Protein AF-A0A950QNZ4-F1 (afdb_monomer_lite)

Secondary structure (DSSP, 8-state):
-HHHHHHHHHHHTHHHHHHHHHHHHHHHHHHHHHHHHHHHHHHHHHHHHHHT--------GGG---EEETTEEE----TT----GGGGGGGGGSTTGGG------EEEEEEEETTEEEEEEEE-BSEEEEETTEEEEESB--

Radius of gyration: 31.46 Å; chains: 1; bounding box: 68×44×85 Å

Sequence (142 aa):
MFLRLLYQSFHRQQRRKLLAALAVTIGVAVATAMIAIAVDVGDKINRELRSYGANIVVYPEDAALDVRIDDQEIKPAAVGSYLKESDLPNIKGVFWGHNILTFAPFLETTALVDGRQVRVIGTYFDKRIRFGTEDFNTGVRR

pLDDT: mean 85.79, std 12.33, range [49.94, 98.44]

Foldseek 3Di:
DVVVVVVVVCVPPVVVVVVVVVVVVVVVVVVVVVVVVVVVVVVVVVVVVPVVPDDDDDFPPVQPDQDDDPNDRPSPPPVPGGDDPVCVLCCLVDPCNVVDQAEKDWDWDWDQDPNDTDIDIDIDEQDWDDDDPDIDTYIDYD

Structure (mmCIF, N/CA/C/O backbone):
data_AF-A0A950QNZ4-F1
#
_entry.id   AF-A0A950QNZ4-F1
#
loop_
_atom_site.group_PDB
_atom_site.id
_atom_site.type_symbol
_atom_site.label_atom_id
_atom_site.label_alt_id
_atom_site.label_comp_id
_atom_site.label_asym_id
_atom_site.label_entity_id
_atom_site.label_seq_id
_atom_site.pdbx_PDB_ins_code
_atom_site.Cartn_x
_atom_site.Cartn_y
_atom_site.Cartn_z
_atom_site.occupancy
_atom_site.B_iso_or_equiv
_atom_site.auth_seq_id
_atom_site.auth_comp_id
_atom_site.auth_asym_id
_atom_site.auth_atom_id
_atom_site.pdbx_PDB_model_num
ATOM 1 N N . MET A 1 1 ? -37.524 25.747 44.141 1.00 79.06 1 MET A N 1
ATOM 2 C CA . MET A 1 1 ? -38.352 24.644 44.697 1.00 79.06 1 MET A CA 1
ATOM 3 C C . MET A 1 1 ? -38.152 23.312 43.966 1.00 79.06 1 MET A C 1
ATOM 5 O O . MET A 1 1 ? -37.960 22.306 44.636 1.00 79.06 1 MET A O 1
ATOM 9 N N . PHE A 1 2 ? -38.105 23.294 42.629 1.00 87.81 2 PHE A N 1
ATOM 10 C CA . PHE A 1 2 ? -37.955 22.081 41.805 1.00 87.81 2 PHE A CA 1
ATOM 11 C C . PHE A 1 2 ? -36.750 21.177 42.155 1.00 87.81 2 PHE A C 1
ATOM 13 O O . PHE A 1 2 ? -36.927 19.982 42.359 1.00 87.81 2 PHE A O 1
ATOM 20 N N . LEU A 1 3 ? -35.544 21.736 42.330 1.00 85.06 3 LEU A N 1
ATOM 21 C CA . LEU A 1 3 ? -34.339 20.954 42.667 1.00 85.06 3 LEU A CA 1
ATOM 22 C C . LEU A 1 3 ? -34.443 20.205 44.009 1.00 85.06 3 LEU A C 1
ATOM 24 O O . LEU A 1 3 ? -33.942 19.090 44.127 1.00 85.06 3 LEU A O 1
ATOM 28 N N . ARG A 1 4 ? -35.142 20.771 45.009 1.00 83.50 4 ARG A N 1
ATOM 29 C CA . ARG A 1 4 ? -35.385 20.094 46.298 1.00 83.50 4 ARG A CA 1
ATOM 30 C C . ARG A 1 4 ? -36.326 18.899 46.138 1.00 83.50 4 ARG A C 1
ATOM 32 O O . ARG A 1 4 ? -36.063 17.846 46.710 1.00 83.50 4 ARG A O 1
ATOM 39 N N . LEU A 1 5 ? -37.376 19.049 45.327 1.00 86.50 5 LEU A N 1
ATOM 40 C CA . LEU A 1 5 ? -38.309 17.962 45.006 1.00 86.50 5 LEU A CA 1
ATOM 41 C C . LEU A 1 5 ? -37.613 16.845 44.213 1.00 86.50 5 LEU A C 1
ATOM 43 O O . LEU A 1 5 ? -37.824 15.663 44.489 1.00 86.50 5 LEU A O 1
ATOM 47 N N . LEU A 1 6 ? -36.728 17.211 43.281 1.00 82.19 6 LEU A N 1
ATOM 48 C CA . LEU A 1 6 ? -35.929 16.258 42.511 1.00 82.19 6 LEU A CA 1
ATOM 49 C C . LEU A 1 6 ? -34.989 15.453 43.424 1.00 82.19 6 LEU A C 1
ATOM 51 O O . LEU A 1 6 ? -34.977 14.223 43.375 1.00 82.19 6 LEU A O 1
ATOM 55 N N . TYR A 1 7 ? -34.258 16.136 44.310 1.00 82.88 7 TYR A N 1
ATOM 56 C CA . TYR A 1 7 ? -33.312 15.511 45.237 1.00 82.88 7 TYR A CA 1
ATOM 57 C C . TYR A 1 7 ? -34.001 14.550 46.222 1.00 82.88 7 TYR A C 1
ATOM 59 O O . TYR A 1 7 ? -33.572 13.406 46.389 1.00 82.88 7 TYR A O 1
ATOM 67 N N . GLN A 1 8 ? -35.129 14.960 46.813 1.00 80.88 8 GLN A N 1
ATOM 68 C CA . GLN A 1 8 ? -35.920 14.096 47.699 1.00 80.88 8 GLN A CA 1
ATOM 69 C C . GLN A 1 8 ? -36.511 12.887 46.960 1.00 80.88 8 GLN A C 1
ATOM 71 O O . GLN A 1 8 ? -36.549 11.782 47.507 1.00 80.88 8 GLN A O 1
ATOM 76 N N . SER A 1 9 ? -36.911 13.056 45.695 1.00 79.19 9 SER A N 1
ATOM 77 C CA . SER A 1 9 ? -37.350 11.939 44.855 1.00 79.19 9 SER A CA 1
ATOM 78 C C . SER A 1 9 ? -36.221 10.931 44.636 1.00 79.19 9 SER A C 1
ATOM 80 O O . SER A 1 9 ? -36.444 9.721 44.748 1.00 79.19 9 SER A O 1
ATOM 82 N N . PHE A 1 10 ? -34.992 11.381 44.354 1.00 77.38 10 PHE A N 1
ATOM 83 C CA . PHE A 1 10 ? -33.820 10.504 44.212 1.00 77.38 10 PHE A CA 1
ATOM 84 C C . PHE A 1 10 ? -33.537 9.675 45.471 1.00 77.38 10 PHE A C 1
ATOM 86 O O . PHE A 1 10 ? -33.249 8.483 45.353 1.00 77.38 10 PHE A O 1
ATOM 93 N N . HIS A 1 11 ? -33.715 10.253 46.657 1.00 79.38 11 HIS A N 1
ATOM 94 C CA . HIS A 1 11 ? -33.431 9.583 47.928 1.00 79.38 11 HIS A CA 1
ATOM 95 C C . HIS A 1 11 ? -34.471 8.519 48.339 1.00 79.38 11 HIS A C 1
ATOM 97 O O . HIS A 1 11 ? -34.169 7.618 49.112 1.00 79.38 11 HIS A O 1
ATOM 103 N N . ARG A 1 12 ? -35.698 8.565 47.808 1.00 79.06 12 ARG A N 1
ATOM 104 C CA . ARG A 1 12 ? -36.798 7.689 48.261 1.00 79.06 12 ARG A CA 1
ATOM 105 C C . ARG A 1 12 ? -36.839 6.297 47.598 1.00 79.06 12 ARG A C 1
ATOM 107 O O . ARG A 1 12 ? -37.471 5.391 48.127 1.00 79.06 12 ARG A O 1
ATOM 114 N N . GLN A 1 13 ? -36.172 6.098 46.455 1.00 79.12 13 GLN A N 1
ATOM 115 C CA . GLN A 1 13 ? -36.104 4.811 45.725 1.00 79.12 13 GLN A CA 1
ATOM 116 C C . GLN A 1 13 ? -34.668 4.472 45.280 1.00 79.12 13 GLN A C 1
ATOM 118 O O . GLN A 1 13 ? -34.431 4.058 44.142 1.00 79.12 13 GLN A O 1
ATOM 123 N N . GLN A 1 14 ? -33.690 4.660 46.170 1.00 79.31 14 GLN A N 1
ATOM 124 C CA . GLN A 1 14 ? -32.268 4.571 45.814 1.00 79.31 14 GLN A CA 1
ATOM 125 C C . GLN A 1 14 ? -31.866 3.237 45.181 1.00 79.31 14 GLN A C 1
ATOM 127 O O . GLN A 1 14 ? -31.130 3.257 44.207 1.00 79.31 14 GLN A O 1
ATOM 132 N N . ARG A 1 15 ? -32.389 2.092 45.647 1.00 85.06 15 ARG A N 1
ATOM 133 C CA . ARG A 1 15 ? -32.031 0.769 45.091 1.00 85.06 15 ARG A CA 1
ATOM 134 C C . ARG A 1 15 ? -32.390 0.621 43.610 1.00 85.06 15 ARG A C 1
ATOM 136 O O . ARG A 1 15 ? -31.553 0.224 42.809 1.00 85.06 15 ARG A O 1
ATOM 143 N N . ARG A 1 16 ? -33.622 0.975 43.230 1.00 86.50 16 ARG A N 1
ATOM 144 C CA . ARG A 1 16 ? -34.088 0.874 41.835 1.00 86.50 16 ARG A CA 1
ATOM 145 C C . ARG A 1 16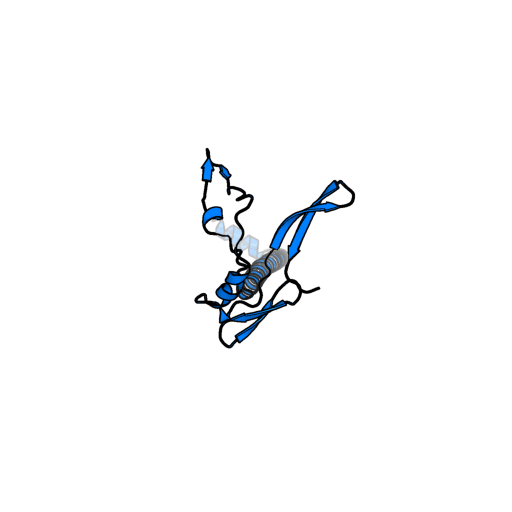 ? -33.350 1.861 40.928 1.00 86.50 16 ARG A C 1
ATOM 147 O O . ARG A 1 16 ? -33.010 1.519 39.801 1.00 86.50 16 ARG A O 1
ATOM 154 N N . LYS A 1 17 ? -33.072 3.066 41.435 1.00 88.94 17 LYS A N 1
ATOM 155 C CA . LYS A 1 17 ? -32.322 4.099 40.707 1.00 88.94 17 LYS A CA 1
ATOM 156 C C . LYS A 1 17 ? -30.840 3.741 40.560 1.00 88.94 17 LYS A C 1
ATOM 158 O O . LYS A 1 17 ? -30.284 3.981 39.498 1.00 88.94 17 LYS A O 1
ATOM 163 N N . LEU A 1 18 ? -30.236 3.107 41.569 1.00 90.31 18 LEU A N 1
ATOM 164 C CA . LEU A 1 18 ? -28.875 2.564 41.512 1.00 90.31 18 LEU A CA 1
ATOM 165 C C . LEU A 1 18 ? -28.749 1.461 40.465 1.00 90.31 18 LEU A C 1
ATOM 167 O O . LEU A 1 18 ? -27.818 1.502 39.674 1.00 90.31 18 LEU A O 1
ATOM 171 N N . LEU A 1 19 ? -29.691 0.514 40.419 1.00 92.44 19 LEU A N 1
ATOM 172 C CA . LEU A 1 19 ? -29.684 -0.542 39.400 1.00 92.44 19 LEU A CA 1
ATOM 173 C C . LEU A 1 19 ? -29.806 0.032 37.983 1.00 92.44 19 LEU A C 1
ATOM 175 O O . LEU A 1 19 ? -29.076 -0.386 37.089 1.00 92.44 19 LEU A O 1
ATOM 179 N N . ALA A 1 20 ? -30.685 1.019 37.785 1.00 92.88 20 ALA A N 1
ATOM 180 C CA . ALA A 1 20 ? -30.813 1.706 36.502 1.00 92.88 20 ALA A CA 1
ATOM 181 C C . ALA A 1 20 ? -29.532 2.470 36.130 1.00 92.88 20 ALA A C 1
ATOM 183 O O . ALA A 1 20 ? -29.068 2.368 34.998 1.00 92.88 20 ALA A O 1
ATOM 184 N N . ALA A 1 21 ? -28.935 3.189 37.085 1.00 93.88 21 ALA A N 1
ATOM 185 C CA . ALA A 1 21 ? -27.669 3.882 36.877 1.00 93.88 21 ALA A CA 1
ATOM 186 C C . ALA A 1 21 ? -26.554 2.897 36.510 1.00 93.88 21 ALA A C 1
ATOM 188 O O . ALA A 1 21 ? -25.863 3.123 35.528 1.00 93.88 21 ALA A O 1
ATOM 189 N N . LEU A 1 22 ? -26.441 1.773 37.223 1.00 96.25 22 LEU A N 1
ATOM 190 C CA . LEU A 1 22 ? -25.450 0.736 36.950 1.00 96.25 22 LEU A CA 1
ATOM 191 C C . LEU A 1 22 ? -25.606 0.163 35.537 1.00 96.25 22 LEU A C 1
ATOM 193 O O . LEU A 1 22 ? -24.622 0.056 34.812 1.00 96.25 22 LEU A O 1
ATOM 197 N N . ALA A 1 23 ? -26.833 -0.162 35.124 1.00 96.62 23 ALA A N 1
ATOM 198 C CA . ALA A 1 23 ? -27.101 -0.672 33.782 1.00 96.62 23 ALA A CA 1
ATOM 199 C C . ALA A 1 23 ? -26.694 0.336 32.694 1.00 96.62 23 ALA A C 1
ATOM 201 O O . ALA A 1 23 ? -26.033 -0.033 31.724 1.00 96.62 23 ALA A O 1
ATOM 202 N N . VAL A 1 24 ? -27.030 1.618 32.884 1.00 97.50 24 VAL A N 1
ATOM 203 C CA . VAL A 1 24 ? -26.623 2.694 31.969 1.00 97.50 24 VAL A CA 1
ATOM 204 C C . VAL A 1 24 ? -25.104 2.850 31.957 1.00 97.50 24 VAL A C 1
ATOM 206 O O . VAL A 1 24 ? -24.517 2.931 30.883 1.00 97.50 24 VAL A O 1
ATOM 209 N N . THR A 1 25 ? -24.451 2.836 33.119 1.00 97.62 25 THR A N 1
ATOM 210 C CA . THR A 1 25 ? -22.990 2.930 33.220 1.00 97.62 25 THR A CA 1
ATOM 211 C C . THR A 1 25 ? -22.306 1.783 32.488 1.00 97.62 25 THR A C 1
ATOM 213 O O . THR A 1 25 ? -21.358 2.033 31.751 1.00 97.62 25 THR A O 1
ATOM 216 N N . ILE A 1 26 ? -22.798 0.549 32.626 1.00 98.12 26 ILE A N 1
ATOM 217 C CA . ILE A 1 26 ? -22.254 -0.607 31.902 1.00 98.12 26 ILE A CA 1
ATOM 218 C C . ILE A 1 26 ? -22.431 -0.418 30.391 1.00 98.12 26 ILE A C 1
ATOM 220 O O . ILE A 1 26 ? -21.471 -0.589 29.645 1.00 98.12 26 ILE A O 1
ATOM 224 N N . GLY A 1 27 ? -23.620 -0.009 29.936 1.00 98.12 27 GLY A N 1
ATOM 225 C CA . GLY A 1 27 ? -23.874 0.239 28.514 1.00 98.12 27 GLY A CA 1
ATOM 226 C C . GLY A 1 27 ? -22.962 1.322 27.930 1.00 98.12 27 GLY A C 1
ATOM 227 O O . GLY A 1 27 ? -22.344 1.117 26.886 1.00 98.12 27 GLY A O 1
ATOM 228 N N . VAL A 1 28 ? -22.818 2.446 28.636 1.00 98.25 28 VAL A N 1
ATOM 229 C CA . VAL A 1 28 ? -21.925 3.545 28.239 1.00 98.25 28 VAL A CA 1
ATOM 230 C C . VAL A 1 28 ? -20.463 3.098 28.247 1.00 98.25 28 VAL A C 1
ATOM 232 O O . VAL A 1 28 ? -19.730 3.423 27.315 1.00 98.25 28 VAL A O 1
ATOM 235 N N . ALA A 1 29 ? -20.033 2.330 29.251 1.00 98.19 29 ALA A N 1
ATOM 236 C CA . ALA A 1 29 ? -18.664 1.829 29.341 1.00 98.19 29 ALA A CA 1
ATOM 237 C C . ALA A 1 29 ? -18.331 0.888 28.177 1.00 98.19 29 ALA A C 1
ATOM 239 O O . ALA A 1 29 ? -17.287 1.046 27.547 1.00 98.19 29 ALA A O 1
ATOM 240 N N . VAL A 1 30 ? -19.236 -0.037 27.844 1.00 98.44 30 VAL A N 1
ATOM 241 C CA . VAL A 1 30 ? -19.068 -0.951 26.706 1.00 98.44 30 VAL A CA 1
ATOM 242 C C . VAL A 1 30 ? -19.032 -0.177 25.389 1.00 98.44 30 VAL A C 1
ATOM 244 O O . VAL A 1 30 ? -18.117 -0.382 24.595 1.00 98.44 30 VAL A O 1
ATOM 247 N N . ALA A 1 31 ? -19.969 0.750 25.165 1.00 98.31 31 ALA A N 1
ATOM 248 C CA . ALA A 1 31 ? -19.987 1.565 23.949 1.00 98.31 31 ALA A CA 1
ATOM 249 C C . ALA A 1 31 ? -18.698 2.393 23.796 1.00 98.31 31 ALA A C 1
ATOM 251 O O . ALA A 1 31 ? -18.092 2.408 22.726 1.00 98.31 31 ALA A O 1
ATOM 252 N N . THR A 1 32 ? -18.237 3.018 24.882 1.00 98.25 32 THR A N 1
ATOM 253 C CA . THR A 1 32 ? -16.989 3.798 24.896 1.00 98.25 32 THR A CA 1
ATOM 254 C C . THR A 1 32 ? -15.775 2.912 24.616 1.00 98.25 32 THR A C 1
ATOM 256 O O . THR A 1 32 ? -14.923 3.285 23.811 1.00 98.25 32 THR A O 1
ATOM 259 N N . ALA A 1 33 ? -15.705 1.722 25.221 1.00 98.25 33 ALA A N 1
ATOM 260 C CA . ALA A 1 33 ? -14.618 0.775 24.982 1.00 98.25 33 ALA A CA 1
ATOM 261 C C . ALA A 1 33 ? -14.573 0.313 23.518 1.00 98.25 33 ALA A C 1
ATOM 263 O O . ALA A 1 33 ? -13.495 0.240 22.932 1.00 98.25 33 ALA A O 1
ATOM 264 N N . MET A 1 34 ? -15.732 0.052 22.905 1.00 98.44 34 MET A N 1
ATOM 265 C CA . MET A 1 34 ? -15.806 -0.333 21.491 1.00 98.44 34 MET A CA 1
ATOM 266 C C . MET A 1 34 ? -15.313 0.778 20.562 1.00 98.44 34 MET A C 1
ATOM 268 O O . MET A 1 34 ? -14.554 0.495 19.637 1.00 98.44 34 MET A O 1
ATOM 272 N N . ILE A 1 35 ? -15.682 2.035 20.826 1.00 98.25 35 ILE A N 1
ATOM 273 C CA . ILE A 1 35 ? -15.186 3.184 20.053 1.00 98.25 35 ILE A CA 1
ATOM 274 C C . ILE A 1 35 ? -13.664 3.307 20.194 1.00 98.25 35 ILE A C 1
ATOM 276 O O . ILE A 1 35 ? -12.970 3.456 19.190 1.00 98.25 35 ILE A O 1
ATOM 280 N N . ALA A 1 36 ? -13.139 3.202 21.418 1.00 97.81 36 ALA A N 1
ATOM 281 C CA . ALA A 1 36 ? -11.703 3.304 21.669 1.00 97.81 36 ALA A CA 1
ATOM 282 C C . ALA A 1 36 ? -10.911 2.217 20.925 1.00 97.81 36 ALA A C 1
ATOM 284 O O . ALA A 1 36 ? -9.916 2.525 20.273 1.00 97.81 36 ALA A O 1
ATOM 285 N N . ILE A 1 37 ? -11.381 0.966 20.967 1.00 98.00 37 ILE A N 1
ATOM 286 C CA . ILE A 1 37 ? -10.739 -0.150 20.259 1.00 98.00 37 ILE A CA 1
ATOM 287 C C . ILE A 1 37 ? -10.798 0.058 18.744 1.00 98.00 37 ILE A C 1
ATOM 289 O O . ILE A 1 37 ? -9.797 -0.156 18.066 1.00 98.00 37 ILE A O 1
ATOM 293 N N . ALA A 1 38 ? -11.942 0.484 18.204 1.00 96.94 38 ALA A N 1
ATOM 294 C CA . ALA A 1 38 ? -12.082 0.710 16.767 1.00 96.94 38 ALA A CA 1
ATOM 295 C C . ALA A 1 38 ? -11.092 1.770 16.252 1.00 96.94 38 ALA A C 1
ATOM 297 O O . ALA A 1 38 ? -10.487 1.579 15.196 1.00 96.94 38 ALA A O 1
ATOM 298 N N . VAL A 1 39 ? -10.894 2.851 17.015 1.00 97.69 39 VAL A N 1
ATOM 299 C CA . 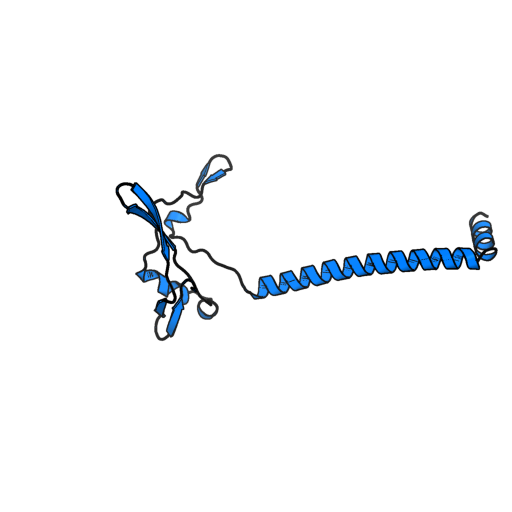VAL A 1 39 ? -9.925 3.906 16.682 1.00 97.69 39 VAL A CA 1
ATOM 300 C C . VAL A 1 39 ? -8.488 3.399 16.815 1.00 97.69 39 VAL A C 1
ATOM 302 O O . VAL A 1 39 ? -7.724 3.513 15.860 1.00 97.69 39 VAL A O 1
ATOM 305 N N . ASP A 1 40 ? -8.129 2.774 17.941 1.00 97.81 40 ASP A N 1
ATOM 306 C CA . ASP A 1 40 ? -6.757 2.296 18.186 1.00 97.81 40 ASP A CA 1
ATOM 307 C C . ASP A 1 40 ? -6.310 1.248 17.154 1.00 97.81 40 ASP A C 1
ATOM 309 O O . ASP A 1 40 ? -5.202 1.308 16.615 1.00 97.81 40 ASP A O 1
ATOM 313 N N . VAL A 1 41 ? -7.198 0.312 16.804 1.00 97.38 41 VAL A N 1
ATOM 314 C CA . VAL A 1 41 ? -6.926 -0.686 15.762 1.00 97.38 41 VAL A CA 1
ATOM 315 C C . VAL A 1 41 ? -6.759 -0.018 14.399 1.00 97.38 41 VAL A C 1
ATOM 317 O O . VAL A 1 41 ? -5.822 -0.361 13.674 1.00 97.38 41 VAL A O 1
ATOM 320 N N . GLY A 1 42 ? -7.620 0.943 14.054 1.00 94.94 42 GLY A N 1
ATOM 321 C CA . GLY A 1 42 ? -7.502 1.707 12.810 1.00 94.94 42 GLY A CA 1
ATOM 322 C C . GLY A 1 42 ? -6.161 2.435 12.705 1.00 94.94 42 GLY A C 1
ATOM 323 O O . GLY A 1 42 ? -5.466 2.319 11.692 1.00 94.94 42 GLY A O 1
ATOM 324 N N . ASP A 1 43 ? -5.753 3.109 13.779 1.00 96.56 43 ASP A N 1
ATOM 325 C CA . ASP A 1 43 ? -4.485 3.836 13.850 1.00 96.56 43 ASP A CA 1
ATOM 326 C C . ASP A 1 43 ? -3.280 2.900 13.761 1.00 96.56 43 ASP A C 1
ATOM 328 O O . ASP A 1 43 ? -2.315 3.182 13.039 1.00 96.56 43 ASP A O 1
ATOM 332 N N . LYS A 1 44 ? -3.335 1.758 14.452 1.00 96.44 44 LYS A N 1
ATOM 333 C CA . LYS A 1 44 ? -2.273 0.752 14.406 1.00 96.44 44 LYS A CA 1
ATOM 334 C C . LYS A 1 44 ? -2.131 0.157 13.010 1.00 96.44 44 LYS A C 1
ATOM 336 O O . LYS A 1 44 ? -1.016 0.122 12.498 1.00 96.44 44 LYS A O 1
ATOM 341 N N . ILE A 1 45 ? -3.232 -0.246 12.376 1.00 94.88 45 ILE A N 1
ATOM 342 C CA . ILE A 1 45 ? -3.213 -0.763 11.000 1.00 94.88 45 ILE A CA 1
ATOM 343 C C . ILE A 1 45 ? -2.641 0.290 10.054 1.00 94.88 45 ILE A C 1
ATOM 345 O O . ILE A 1 45 ? -1.761 -0.020 9.260 1.00 94.88 45 ILE A O 1
ATOM 349 N N . ASN A 1 46 ? -3.077 1.545 10.158 1.00 91.44 46 ASN A N 1
ATOM 350 C CA . ASN A 1 46 ? -2.575 2.617 9.302 1.00 91.44 46 ASN A CA 1
ATOM 351 C C . ASN A 1 46 ? -1.066 2.853 9.502 1.00 91.44 46 ASN A C 1
ATOM 353 O O . ASN A 1 46 ? -0.323 3.058 8.540 1.00 91.44 46 ASN A O 1
ATOM 357 N N . ARG A 1 47 ? -0.581 2.792 10.746 1.00 93.31 47 ARG A N 1
ATOM 358 C CA . ARG A 1 47 ? 0.852 2.902 11.037 1.00 93.31 47 ARG A CA 1
ATOM 359 C C . ARG A 1 47 ? 1.653 1.757 10.417 1.00 93.31 47 ARG A C 1
ATOM 361 O O . ARG A 1 47 ? 2.686 2.037 9.819 1.00 93.31 47 ARG A O 1
ATOM 368 N N . GLU A 1 48 ? 1.171 0.519 10.511 1.00 91.94 48 GLU A N 1
ATOM 369 C CA . GLU A 1 48 ? 1.833 -0.627 9.870 1.00 91.94 48 GLU A CA 1
ATOM 370 C C . GLU A 1 48 ? 1.756 -0.553 8.337 1.00 91.94 48 GLU A C 1
ATOM 372 O O . GLU A 1 48 ? 2.734 -0.805 7.646 1.00 91.94 48 GLU A O 1
ATOM 377 N N . LEU A 1 49 ? 0.631 -0.110 7.771 1.00 88.00 49 LEU A N 1
ATOM 378 C CA . LEU A 1 49 ? 0.515 0.091 6.324 1.00 88.00 49 LEU A CA 1
ATOM 379 C C . LEU A 1 49 ? 1.496 1.145 5.804 1.00 88.00 49 LEU A C 1
ATOM 381 O O . LEU A 1 49 ? 2.102 0.957 4.753 1.00 88.00 49 LEU A O 1
ATOM 385 N N . ARG A 1 50 ? 1.691 2.235 6.552 1.00 85.31 50 ARG A N 1
ATOM 386 C CA . ARG A 1 50 ? 2.685 3.261 6.214 1.00 85.31 50 ARG A CA 1
ATOM 387 C C . ARG A 1 50 ? 4.121 2.794 6.439 1.00 85.31 50 ARG A C 1
ATOM 389 O O . ARG A 1 50 ? 5.003 3.258 5.720 1.00 85.31 50 ARG A O 1
ATOM 396 N N . SER A 1 51 ? 4.366 1.896 7.397 1.00 83.12 51 SER A N 1
ATOM 397 C CA . SER A 1 51 ? 5.705 1.352 7.654 1.00 83.12 51 SER A CA 1
ATOM 398 C C . SER A 1 51 ? 6.183 0.418 6.536 1.00 83.12 51 SER A C 1
ATOM 400 O O . SER A 1 51 ? 7.384 0.376 6.276 1.00 83.12 51 SER A O 1
ATOM 402 N N . TYR A 1 52 ? 5.271 -0.238 5.804 1.00 81.31 52 TYR A N 1
ATOM 403 C CA . TYR A 1 52 ? 5.615 -0.993 4.589 1.00 81.31 52 TYR A CA 1
ATOM 404 C C . TYR A 1 52 ? 6.169 -0.117 3.449 1.00 81.31 52 TYR A C 1
ATOM 406 O O . TYR A 1 52 ? 6.811 -0.643 2.541 1.00 81.31 52 TYR A O 1
ATOM 414 N N . GLY A 1 53 ? 5.981 1.205 3.509 1.00 81.38 53 GLY A N 1
ATOM 415 C CA . GLY A 1 53 ? 6.452 2.144 2.494 1.00 81.38 53 GLY A CA 1
ATOM 416 C C . GLY A 1 53 ? 5.492 2.302 1.311 1.00 81.38 53 GLY A C 1
ATOM 417 O O . GLY A 1 53 ? 4.496 1.593 1.173 1.00 81.38 53 GLY A O 1
ATOM 418 N N . ALA A 1 54 ? 5.766 3.292 0.461 1.00 81.81 54 ALA A N 1
ATOM 419 C CA . ALA A 1 54 ? 4.944 3.581 -0.710 1.00 81.81 54 ALA A CA 1
ATOM 420 C C . ALA A 1 54 ? 5.372 2.730 -1.914 1.00 81.81 54 ALA A C 1
ATOM 422 O O . ALA A 1 54 ? 6.558 2.643 -2.230 1.00 81.81 54 ALA A O 1
ATOM 423 N N . ASN A 1 55 ? 4.398 2.175 -2.635 1.00 85.88 55 ASN A N 1
ATOM 424 C CA . ASN A 1 55 ? 4.635 1.607 -3.958 1.00 85.88 55 ASN A CA 1
ATOM 425 C C . ASN A 1 55 ? 4.731 2.741 -4.984 1.00 85.88 55 ASN A C 1
ATOM 427 O O . ASN A 1 55 ? 3.906 3.655 -4.980 1.00 85.88 55 ASN A O 1
ATOM 431 N N . ILE A 1 56 ? 5.723 2.674 -5.870 1.00 85.94 56 ILE A N 1
ATOM 432 C CA . ILE A 1 56 ? 5.977 3.696 -6.889 1.00 85.94 56 ILE A CA 1
ATOM 433 C C . ILE A 1 56 ? 5.789 3.061 -8.262 1.00 85.94 56 ILE A C 1
ATOM 435 O O . ILE A 1 56 ? 6.311 1.978 -8.526 1.00 85.94 56 ILE A O 1
ATOM 439 N N . VAL A 1 57 ? 5.068 3.752 -9.142 1.00 87.88 57 VAL A N 1
ATOM 440 C CA . VAL A 1 57 ? 4.972 3.389 -10.557 1.00 87.88 57 VAL A CA 1
ATOM 441 C C . VAL A 1 57 ? 5.759 4.412 -11.361 1.00 87.88 57 VAL A C 1
ATOM 443 O O . VAL A 1 57 ? 5.538 5.612 -11.220 1.00 87.88 57 VAL A O 1
ATOM 446 N N . VAL A 1 58 ? 6.697 3.930 -12.173 1.00 86.81 58 VAL A N 1
ATOM 447 C CA . VAL A 1 58 ? 7.584 4.767 -12.984 1.00 86.81 58 VAL A CA 1
ATOM 448 C C . VAL A 1 58 ? 7.122 4.706 -14.433 1.00 86.81 58 VAL A C 1
ATOM 450 O O . VAL A 1 58 ? 6.933 3.619 -14.978 1.00 86.81 58 VAL A O 1
ATOM 453 N N . TYR A 1 59 ? 6.966 5.873 -15.048 1.00 84.00 59 TYR A N 1
ATOM 454 C CA . TYR A 1 59 ? 6.594 6.042 -16.450 1.00 84.00 59 TYR A CA 1
ATOM 455 C C . TYR A 1 59 ? 7.676 6.851 -17.176 1.00 84.00 59 TYR A C 1
ATOM 457 O O . TYR A 1 59 ? 8.401 7.605 -16.520 1.00 84.00 59 TYR A O 1
ATOM 465 N N . PRO A 1 60 ? 7.817 6.704 -18.504 1.00 84.50 60 PRO A N 1
ATOM 466 C CA . PRO A 1 60 ? 8.658 7.606 -19.285 1.00 84.50 60 PRO A CA 1
ATOM 467 C C . PRO A 1 60 ? 8.098 9.034 -19.246 1.00 84.50 60 PRO A C 1
ATOM 469 O O . PRO A 1 60 ? 6.895 9.230 -19.076 1.00 84.50 60 PRO A O 1
ATOM 472 N N . GLU A 1 61 ? 8.970 10.028 -19.421 1.00 78.88 61 GLU A N 1
ATOM 473 C CA . GLU A 1 61 ? 8.621 11.456 -19.343 1.00 78.88 61 GLU A CA 1
ATOM 474 C C . GLU A 1 61 ? 7.485 11.832 -20.310 1.00 78.88 61 GLU A C 1
ATOM 476 O O . GLU A 1 61 ? 6.536 12.508 -19.919 1.00 78.88 61 GLU A O 1
ATOM 481 N N . ASP A 1 62 ? 7.497 11.276 -21.525 1.00 71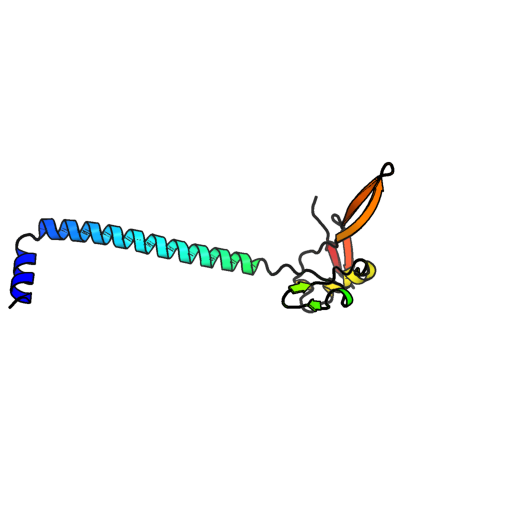.62 62 ASP A N 1
ATOM 482 C CA . ASP A 1 62 ? 6.462 11.510 -22.542 1.00 71.62 62 ASP A CA 1
ATOM 483 C C . ASP A 1 62 ? 5.074 10.980 -22.136 1.00 71.62 62 ASP A C 1
ATOM 485 O O . ASP A 1 62 ? 4.052 11.447 -22.636 1.00 71.62 62 ASP A O 1
ATOM 489 N N . ALA A 1 63 ? 5.023 9.993 -21.234 1.00 67.50 63 ALA A N 1
ATOM 490 C CA . ALA A 1 63 ? 3.781 9.438 -20.697 1.00 67.50 63 ALA A CA 1
ATOM 491 C C . ALA A 1 63 ? 3.288 10.179 -19.442 1.00 67.50 63 ALA A C 1
ATOM 493 O O . ALA A 1 63 ? 2.190 9.899 -18.960 1.00 67.50 63 ALA A O 1
ATOM 494 N N . ALA A 1 64 ? 4.081 11.114 -18.907 1.00 62.09 64 ALA A N 1
ATOM 495 C CA . ALA A 1 64 ? 3.743 11.909 -17.728 1.00 62.09 64 ALA A CA 1
ATOM 496 C C . ALA A 1 64 ? 2.994 13.215 -18.063 1.00 62.09 64 ALA A C 1
ATOM 498 O O . ALA A 1 64 ? 2.709 14.003 -17.161 1.00 62.09 64 ALA A O 1
ATOM 499 N N . LEU A 1 65 ? 2.665 13.456 -19.338 1.00 60.75 65 LEU A N 1
ATOM 500 C CA . LEU A 1 65 ? 1.881 14.616 -19.761 1.00 60.75 65 LEU A CA 1
ATOM 501 C C . LEU A 1 65 ? 0.429 14.490 -19.273 1.00 60.75 65 LEU A C 1
ATOM 503 O O . LEU A 1 65 ? -0.321 13.638 -19.742 1.00 60.75 65 LEU A O 1
ATOM 507 N N . ASP A 1 66 ? 0.033 15.363 -18.347 1.00 57.47 66 ASP A N 1
ATOM 508 C CA . ASP A 1 66 ? -1.357 15.532 -17.914 1.00 57.47 66 ASP A CA 1
ATOM 509 C C . ASP A 1 66 ? -2.134 16.280 -19.008 1.00 57.47 66 ASP A C 1
ATOM 511 O O . ASP A 1 66 ? -2.091 17.510 -19.105 1.00 57.47 66 ASP A O 1
ATOM 515 N N . VAL A 1 67 ? -2.793 15.535 -19.899 1.00 58.22 67 VAL A N 1
ATOM 516 C CA . VAL A 1 67 ? -3.668 16.124 -20.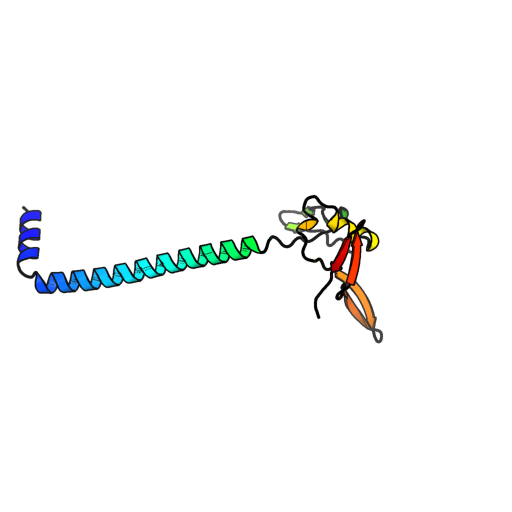915 1.00 58.22 67 VAL A CA 1
ATOM 517 C C . VAL A 1 67 ? -5.068 16.223 -20.320 1.00 58.22 67 VAL A C 1
ATOM 519 O O . VAL A 1 67 ? -5.829 15.259 -20.282 1.00 58.22 67 VAL A O 1
ATOM 522 N N . ARG A 1 68 ? -5.427 17.418 -19.853 1.00 57.41 68 ARG A N 1
ATOM 523 C CA . ARG A 1 68 ? -6.783 17.711 -19.374 1.00 57.41 68 ARG A CA 1
ATOM 524 C C . ARG A 1 68 ? -7.632 18.229 -20.531 1.00 57.41 68 ARG A C 1
ATOM 526 O O . ARG A 1 68 ? -7.326 19.280 -21.090 1.00 57.41 68 ARG A O 1
ATOM 533 N N . ILE A 1 69 ? -8.708 17.519 -20.866 1.00 62.34 69 ILE A N 1
ATOM 534 C CA . ILE A 1 69 ? -9.771 18.018 -21.754 1.00 62.34 69 ILE A CA 1
ATOM 535 C C . ILE A 1 69 ? -11.056 18.084 -20.922 1.00 62.34 69 ILE A C 1
ATOM 537 O O . ILE A 1 69 ? -11.490 17.057 -20.407 1.00 62.34 69 ILE A O 1
ATOM 541 N N . ASP A 1 70 ? -11.619 19.289 -20.766 1.00 66.88 70 ASP A N 1
ATOM 542 C CA . ASP A 1 70 ? -12.924 19.567 -20.127 1.00 66.88 70 ASP A CA 1
ATOM 543 C C . ASP A 1 70 ? -13.203 18.774 -18.828 1.00 66.88 70 ASP A C 1
ATOM 545 O O . ASP A 1 70 ? -14.236 18.130 -18.678 1.00 66.88 70 ASP A O 1
ATOM 549 N N . ASP A 1 71 ? -12.275 18.823 -17.866 1.00 64.75 71 ASP A N 1
ATOM 550 C CA . ASP A 1 71 ? -12.361 18.180 -16.536 1.00 64.75 71 ASP A CA 1
ATOM 551 C C . ASP A 1 71 ? -12.174 16.655 -16.474 1.00 64.75 71 ASP A C 1
ATOM 553 O O . ASP A 1 71 ? -12.280 16.066 -15.394 1.00 64.75 71 ASP A O 1
ATOM 557 N N . GLN A 1 72 ? -11.795 16.007 -17.577 1.00 57.50 72 GLN A N 1
ATOM 558 C CA . GLN A 1 72 ? -11.300 14.630 -17.540 1.00 57.50 72 GLN A CA 1
ATOM 559 C C . GLN A 1 72 ? -9.769 14.605 -17.565 1.00 57.50 72 GLN A C 1
ATOM 561 O O . GLN A 1 72 ? -9.138 15.144 -18.475 1.00 57.50 72 GLN A O 1
ATOM 566 N N . GLU A 1 73 ? -9.172 13.969 -16.551 1.00 54.88 73 GLU A N 1
ATOM 567 C CA . GLU A 1 73 ? -7.759 13.581 -16.571 1.00 54.88 73 GLU A CA 1
ATOM 568 C C . GLU A 1 73 ? -7.606 12.478 -17.622 1.00 54.88 73 GLU A C 1
ATOM 570 O O . GLU A 1 73 ? -7.847 11.295 -17.364 1.00 54.88 73 GLU A O 1
ATOM 575 N N . ILE A 1 74 ? -7.258 12.872 -18.844 1.00 51.88 74 I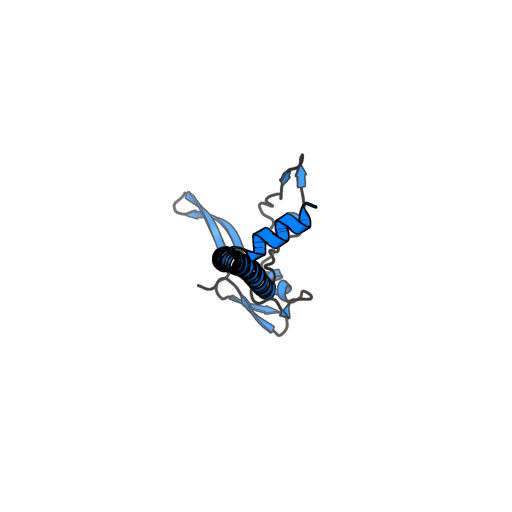LE A N 1
ATOM 576 C CA . ILE A 1 74 ? -6.863 11.930 -19.877 1.00 51.88 74 ILE A CA 1
ATOM 577 C C . ILE A 1 74 ? -5.364 11.776 -19.697 1.00 51.88 74 ILE A C 1
ATOM 579 O O . ILE A 1 74 ? -4.575 12.530 -20.259 1.00 51.88 74 ILE A O 1
ATOM 583 N N . LYS A 1 75 ? -4.949 10.764 -18.929 1.00 53.62 75 LYS A N 1
ATOM 584 C CA . LYS A 1 75 ? -3.606 10.223 -19.139 1.00 53.62 75 LYS A CA 1
ATOM 585 C C . LYS A 1 75 ? -3.589 9.800 -20.598 1.00 53.62 75 LYS A C 1
ATOM 587 O O . LYS A 1 75 ? -4.365 8.894 -20.932 1.00 53.62 75 LYS A O 1
ATOM 592 N N . PRO A 1 76 ? -2.804 10.436 -21.488 1.00 49.94 76 PRO A N 1
ATOM 593 C CA . PRO A 1 76 ? -2.618 9.857 -22.794 1.00 49.94 76 PRO A CA 1
ATOM 594 C C . PRO A 1 76 ? -2.110 8.458 -22.484 1.00 49.94 76 PRO A C 1
ATOM 596 O O . PRO A 1 76 ? -1.082 8.290 -21.826 1.00 49.94 76 PRO A O 1
ATOM 599 N N . ALA A 1 77 ? -2.884 7.438 -22.851 1.00 51.38 77 ALA A N 1
ATOM 600 C CA . ALA A 1 77 ? -2.312 6.126 -23.008 1.00 51.38 77 ALA A CA 1
ATOM 601 C C . ALA A 1 77 ? -1.191 6.383 -24.007 1.00 51.38 77 ALA A C 1
ATOM 603 O O . ALA A 1 77 ? -1.461 6.587 -25.190 1.00 51.38 77 ALA A O 1
ATOM 604 N N . ALA A 1 78 ? 0.037 6.549 -23.520 1.00 52.19 78 ALA A N 1
ATOM 605 C CA . ALA A 1 78 ? 1.199 6.722 -24.355 1.00 52.19 78 ALA A CA 1
ATOM 606 C C . ALA A 1 78 ? 1.419 5.350 -24.980 1.00 52.19 78 ALA A C 1
ATOM 608 O O . ALA A 1 78 ? 2.249 4.561 -24.538 1.00 52.19 78 ALA A O 1
ATOM 609 N N . VAL A 1 79 ? 0.556 5.012 -25.938 1.00 51.50 79 VAL A N 1
ATOM 610 C CA . VAL A 1 79 ? 0.600 3.788 -26.713 1.00 51.50 79 VAL A CA 1
ATOM 611 C C . VAL A 1 79 ? 1.945 3.843 -27.421 1.00 51.50 79 VAL A C 1
ATOM 613 O O . VAL A 1 79 ? 2.116 4.584 -28.383 1.00 51.50 79 VAL A O 1
ATOM 616 N N . GLY A 1 80 ? 2.924 3.120 -26.878 1.00 61.34 80 GLY A N 1
ATOM 617 C CA . GLY A 1 80 ? 4.269 3.032 -27.435 1.00 61.34 80 GLY A CA 1
ATOM 618 C C . GLY A 1 80 ? 5.378 3.794 -26.708 1.00 61.34 80 GLY A C 1
ATOM 619 O O . GLY A 1 80 ? 6.526 3.615 -27.111 1.00 61.34 80 GLY A O 1
ATOM 620 N N . SER A 1 81 ? 5.114 4.582 -25.655 1.00 74.25 81 SER A N 1
ATOM 621 C CA . SER A 1 81 ? 6.216 5.135 -24.846 1.00 74.25 81 SER A CA 1
ATOM 622 C C . SER A 1 81 ? 6.513 4.198 -23.679 1.00 74.25 81 SER A C 1
ATOM 624 O O . SER A 1 81 ? 5.741 4.090 -22.727 1.00 74.25 81 SER A O 1
ATOM 626 N N . TYR A 1 82 ? 7.635 3.488 -23.778 1.00 84.81 82 TYR A N 1
ATOM 627 C CA . TYR A 1 82 ? 8.138 2.581 -22.750 1.00 84.81 82 TYR A CA 1
ATOM 628 C C . TYR A 1 82 ? 9.508 3.051 -22.270 1.00 84.81 82 TYR A C 1
ATOM 630 O O . TYR A 1 82 ? 10.292 3.625 -23.027 1.00 84.81 82 TYR A O 1
ATOM 638 N N . LEU A 1 83 ? 9.824 2.750 -21.013 1.00 88.94 83 LEU A N 1
ATOM 639 C CA . LEU A 1 83 ? 11.189 2.879 -20.512 1.00 88.94 83 LEU A CA 1
ATOM 640 C C . LEU A 1 83 ? 12.100 1.878 -21.230 1.00 88.94 83 LEU A C 1
ATOM 642 O O . LEU A 1 83 ? 11.710 0.734 -21.481 1.00 88.94 83 LEU A O 1
ATOM 646 N N . LYS A 1 84 ? 13.339 2.285 -21.516 1.00 90.62 84 LYS A N 1
ATOM 647 C CA . LYS A 1 84 ? 14.355 1.357 -22.017 1.00 90.62 84 LYS A CA 1
ATOM 648 C C . LYS A 1 84 ? 14.740 0.384 -20.909 1.00 90.62 84 LYS A C 1
ATOM 650 O O . LYS A 1 84 ? 15.019 0.785 -19.782 1.00 90.62 84 LYS A O 1
ATOM 655 N N . GLU A 1 85 ? 14.827 -0.900 -21.248 1.00 90.81 85 GLU A N 1
ATOM 656 C CA . GLU A 1 85 ? 15.209 -1.948 -20.294 1.00 90.81 85 GLU A CA 1
ATOM 657 C C . GLU A 1 85 ? 16.596 -1.694 -19.673 1.00 90.81 85 GLU A C 1
ATOM 659 O O . GLU A 1 85 ? 16.801 -1.951 -18.485 1.00 90.81 85 GLU A O 1
ATOM 664 N N . SER A 1 86 ? 17.525 -1.131 -20.457 1.00 92.44 86 SER A N 1
ATOM 665 C CA . SER A 1 86 ? 18.879 -0.759 -20.025 1.00 92.44 86 SER A CA 1
ATOM 666 C C . SER A 1 86 ? 18.909 0.262 -18.893 1.00 92.44 86 SER A C 1
ATOM 668 O O . SER A 1 86 ? 19.895 0.321 -18.164 1.00 92.44 86 SER A O 1
ATOM 670 N N . ASP A 1 87 ? 17.844 1.050 -18.745 1.00 92.12 87 ASP A N 1
ATOM 671 C CA . ASP A 1 87 ? 17.790 2.169 -17.806 1.00 92.12 87 ASP A CA 1
ATOM 672 C C . ASP A 1 87 ? 17.162 1.747 -16.471 1.00 92.12 87 ASP A C 1
ATOM 674 O O . ASP A 1 87 ? 17.284 2.455 -15.474 1.00 92.12 87 ASP A O 1
ATOM 678 N N . LEU A 1 88 ? 16.539 0.565 -16.407 1.00 92.38 88 LEU A N 1
ATOM 679 C CA . LEU A 1 88 ? 15.912 0.042 -15.190 1.00 92.38 88 LEU A CA 1
ATOM 680 C C . LEU A 1 88 ? 16.869 -0.082 -13.989 1.00 92.38 88 LEU A C 1
ATOM 682 O O . LEU A 1 88 ? 16.434 0.212 -12.875 1.00 92.38 88 LEU A O 1
ATOM 686 N N . PRO A 1 89 ? 18.159 -0.455 -14.140 1.00 92.81 89 PRO A N 1
ATOM 687 C CA . PRO A 1 89 ? 19.099 -0.439 -13.020 1.00 92.81 89 PRO A CA 1
ATOM 688 C C . PRO A 1 89 ? 19.258 0.945 -12.376 1.00 92.81 89 PRO A C 1
ATOM 690 O O . PRO A 1 89 ? 19.503 1.020 -11.173 1.00 92.81 89 PRO A O 1
ATOM 693 N N . ASN A 1 90 ? 19.044 2.037 -13.125 1.00 91.94 90 ASN A N 1
ATOM 694 C CA . ASN A 1 90 ? 19.162 3.405 -12.608 1.00 91.94 90 ASN A CA 1
ATOM 695 C C . ASN A 1 90 ? 18.129 3.725 -11.518 1.00 91.94 90 ASN A C 1
ATOM 697 O O . ASN A 1 90 ? 18.329 4.670 -10.758 1.00 91.94 90 ASN A O 1
ATOM 701 N N . ILE A 1 91 ? 17.075 2.913 -11.368 1.00 91.31 91 ILE A N 1
ATOM 702 C CA . ILE A 1 91 ? 16.133 3.002 -10.242 1.00 91.31 91 ILE A CA 1
ATOM 703 C C . ILE A 1 91 ? 16.875 2.901 -8.897 1.00 91.31 91 ILE A C 1
ATOM 705 O O . ILE A 1 91 ? 16.513 3.591 -7.948 1.00 91.31 91 ILE A O 1
ATOM 709 N N . LYS A 1 92 ? 17.961 2.119 -8.809 1.00 90.81 92 LYS A N 1
ATOM 710 C CA . LYS A 1 92 ? 18.804 2.030 -7.600 1.00 90.81 92 LYS A CA 1
ATOM 711 C C . LYS A 1 92 ? 19.684 3.265 -7.367 1.00 90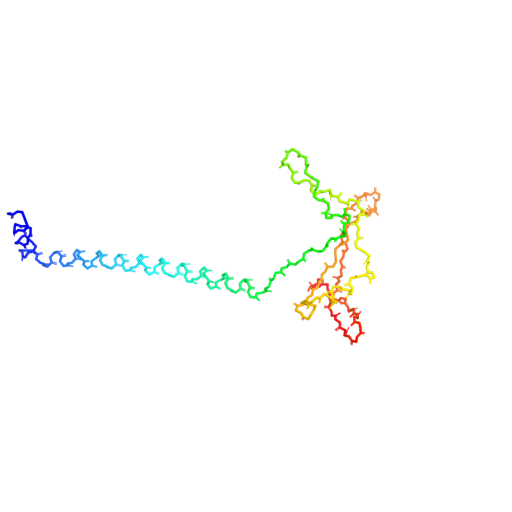.81 92 LYS A C 1
ATOM 713 O O . LYS A 1 92 ? 20.230 3.405 -6.278 1.00 90.81 92 LYS A O 1
ATOM 718 N N . GLY A 1 93 ? 19.796 4.159 -8.348 1.00 90.31 93 GLY A N 1
ATOM 719 C CA . GLY A 1 93 ? 20.580 5.393 -8.269 1.00 90.31 93 GLY A CA 1
ATOM 720 C C . GLY A 1 93 ? 19.839 6.595 -7.683 1.00 90.31 93 GLY A C 1
ATOM 721 O O . GLY A 1 93 ? 20.460 7.631 -7.457 1.00 90.31 93 GLY A O 1
ATOM 722 N N . VAL A 1 94 ? 18.528 6.498 -7.437 1.00 89.56 94 VAL A N 1
ATOM 723 C CA . VAL A 1 94 ? 17.763 7.596 -6.822 1.00 89.56 94 VAL A CA 1
ATOM 724 C C . VAL A 1 94 ? 18.160 7.787 -5.356 1.00 89.56 94 VAL A C 1
ATOM 726 O O . VAL A 1 94 ? 18.678 6.873 -4.719 1.00 89.56 94 VAL A O 1
ATOM 729 N N . PHE A 1 95 ? 17.855 8.955 -4.785 1.00 90.25 95 PHE A N 1
ATOM 730 C CA . PHE A 1 95 ? 18.199 9.295 -3.395 1.00 90.25 95 PHE A CA 1
ATOM 731 C C . PHE A 1 95 ? 17.788 8.210 -2.374 1.00 90.25 95 PHE A C 1
ATOM 733 O O . PHE A 1 95 ? 18.520 7.924 -1.432 1.00 90.25 95 PHE A O 1
ATOM 740 N N . TRP A 1 96 ? 16.650 7.546 -2.603 1.00 86.06 96 TRP A N 1
ATOM 741 C CA . TRP A 1 96 ? 16.123 6.467 -1.759 1.00 86.06 96 TRP A CA 1
ATOM 742 C C . TRP A 1 96 ? 16.477 5.048 -2.237 1.00 86.06 96 TRP A C 1
ATOM 744 O O . TRP A 1 96 ? 15.870 4.087 -1.772 1.00 86.06 96 TRP A O 1
ATOM 754 N N . GLY A 1 97 ? 17.436 4.882 -3.152 1.00 88.38 97 GLY A N 1
ATOM 755 C CA . GLY A 1 97 ? 17.724 3.611 -3.831 1.00 88.38 97 GLY A CA 1
ATOM 756 C C . GLY A 1 97 ? 18.026 2.429 -2.900 1.00 88.38 97 GLY A C 1
ATOM 757 O O . GLY A 1 97 ? 17.664 1.290 -3.200 1.00 88.38 97 GLY A O 1
ATOM 758 N N . HIS A 1 98 ? 18.614 2.683 -1.728 1.00 87.69 98 HIS A N 1
ATOM 759 C CA . HIS A 1 98 ? 18.864 1.661 -0.702 1.00 87.69 98 HIS A CA 1
ATOM 760 C C . HIS A 1 98 ? 17.578 1.125 -0.047 1.00 87.69 98 HIS A C 1
ATOM 762 O O . HIS A 1 98 ? 17.567 -0.012 0.412 1.00 87.69 98 HIS A O 1
ATOM 768 N N . ASN A 1 99 ? 16.486 1.898 -0.058 1.00 88.12 99 ASN A N 1
ATOM 769 C CA . ASN A 1 99 ? 15.183 1.513 0.498 1.00 88.12 99 ASN A CA 1
ATOM 770 C C . ASN A 1 99 ? 14.265 0.830 -0.531 1.00 88.12 99 ASN A C 1
ATOM 772 O O . ASN A 1 99 ? 13.125 0.493 -0.218 1.00 88.12 99 ASN A O 1
ATOM 776 N N . ILE A 1 100 ? 14.736 0.629 -1.764 1.00 89.19 100 ILE A N 1
ATOM 777 C CA . ILE A 1 100 ? 13.984 -0.090 -2.793 1.00 89.19 100 ILE A CA 1
ATOM 778 C C . ILE A 1 100 ? 14.194 -1.590 -2.586 1.00 89.19 100 ILE A C 1
ATOM 780 O O . ILE A 1 100 ? 15.274 -2.116 -2.859 1.00 89.19 100 ILE A O 1
ATOM 784 N N . LEU A 1 101 ? 13.144 -2.264 -2.111 1.00 88.38 101 LEU A N 1
ATOM 785 C CA . LEU A 1 101 ? 13.140 -3.707 -1.848 1.00 88.38 101 LEU A CA 1
ATOM 786 C C . LEU A 1 101 ? 13.185 -4.545 -3.131 1.00 88.38 101 LEU A C 1
ATOM 788 O O . LEU A 1 101 ? 13.930 -5.513 -3.207 1.00 88.38 101 LEU A O 1
ATOM 792 N N . THR A 1 102 ? 12.361 -4.196 -4.120 1.00 90.94 102 THR A N 1
ATOM 793 C CA . THR A 1 102 ? 12.249 -4.868 -5.424 1.00 90.94 102 THR A CA 1
ATOM 794 C C . THR A 1 102 ? 11.560 -3.931 -6.416 1.00 90.94 102 THR A C 1
ATOM 796 O O . THR A 1 102 ? 10.945 -2.941 -6.014 1.00 90.94 102 THR A O 1
ATOM 799 N N . PHE A 1 103 ? 11.637 -4.237 -7.706 1.00 92.62 103 PHE A N 1
ATOM 800 C CA . PHE A 1 103 ? 10.754 -3.661 -8.715 1.00 92.62 103 PHE A CA 1
ATOM 801 C C . PHE A 1 103 ? 10.336 -4.745 -9.714 1.00 92.62 103 PHE A C 1
ATOM 803 O O . PHE A 1 103 ? 10.885 -5.839 -9.737 1.00 92.62 103 PHE A O 1
ATOM 810 N N . ALA A 1 104 ? 9.344 -4.478 -10.551 1.00 94.00 104 ALA A N 1
ATOM 811 C CA . ALA A 1 104 ? 8.988 -5.387 -11.633 1.00 94.00 104 ALA A CA 1
ATOM 812 C C . ALA A 1 104 ? 8.566 -4.550 -12.841 1.00 94.00 104 ALA A C 1
ATOM 814 O O . ALA A 1 104 ? 7.562 -3.842 -12.752 1.00 94.00 104 ALA A O 1
ATOM 815 N N . PRO A 1 105 ? 9.329 -4.566 -13.949 1.00 93.94 105 PRO A N 1
ATOM 816 C CA . PRO A 1 105 ? 8.883 -3.918 -15.168 1.00 93.94 105 PRO A CA 1
ATOM 817 C C . PRO A 1 105 ? 7.767 -4.756 -15.791 1.00 93.94 105 PRO A C 1
ATOM 819 O O . PRO A 1 105 ? 7.814 -5.989 -15.763 1.00 93.94 105 PRO A O 1
ATOM 822 N N . PHE A 1 106 ? 6.783 -4.089 -16.379 1.00 91.31 106 PHE A N 1
ATOM 823 C CA . PHE A 1 106 ? 5.743 -4.732 -17.169 1.00 91.31 106 PHE A CA 1
ATOM 824 C C . PHE A 1 106 ? 5.792 -4.179 -18.586 1.00 91.31 106 PHE A C 1
ATOM 826 O O . PHE A 1 106 ? 5.858 -2.968 -18.788 1.00 91.31 106 PHE A O 1
ATOM 833 N N . LEU A 1 107 ? 5.780 -5.083 -19.560 1.00 90.00 107 LEU A N 1
ATOM 834 C CA . LEU A 1 107 ? 5.727 -4.760 -20.975 1.00 90.00 107 LEU A CA 1
ATOM 835 C C . LEU A 1 107 ? 4.477 -5.397 -21.561 1.00 90.00 107 LEU A C 1
ATOM 837 O O . LEU A 1 107 ? 4.384 -6.616 -21.670 1.00 90.00 107 LEU A O 1
ATOM 841 N N . GLU A 1 108 ? 3.523 -4.571 -21.951 1.00 87.81 108 GLU A N 1
ATOM 842 C CA . GLU A 1 108 ? 2.304 -5.033 -22.598 1.00 87.81 108 GLU A CA 1
ATOM 843 C C . GLU A 1 108 ? 2.445 -4.891 -24.109 1.00 87.81 108 GLU A C 1
ATOM 845 O O . GLU A 1 108 ? 2.749 -3.810 -24.606 1.00 87.81 108 GLU A O 1
ATOM 850 N N . THR A 1 109 ? 2.222 -5.975 -24.841 1.00 86.88 109 THR A N 1
ATOM 851 C CA . THR A 1 109 ? 2.281 -6.003 -26.304 1.00 86.88 109 THR A CA 1
ATOM 852 C C . THR A 1 109 ? 1.177 -6.895 -26.864 1.00 86.88 109 THR A C 1
ATOM 854 O O . THR A 1 109 ? 0.465 -7.571 -26.122 1.00 86.88 109 THR A O 1
ATOM 857 N N . THR A 1 110 ? 1.011 -6.899 -28.180 1.00 90.50 110 THR A N 1
ATOM 858 C CA . THR A 1 110 ? 0.112 -7.827 -28.871 1.00 90.50 110 THR A CA 1
ATOM 859 C C . THR A 1 110 ? 0.951 -8.834 -29.645 1.00 90.50 110 THR A C 1
ATOM 861 O O . THR A 1 110 ? 1.851 -8.450 -30.387 1.00 90.50 110 THR A O 1
ATOM 864 N N . ALA A 1 111 ? 0.661 -10.120 -29.474 1.00 91.12 111 ALA A N 1
ATOM 865 C CA . ALA A 1 111 ? 1.293 -11.204 -30.215 1.00 91.12 111 ALA A CA 1
ATOM 866 C C . ALA A 1 111 ? 0.263 -11.909 -31.102 1.00 91.12 111 ALA A C 1
ATOM 868 O O . ALA A 1 111 ? -0.926 -11.938 -30.789 1.00 91.12 111 ALA A O 1
ATOM 869 N N . LEU A 1 112 ? 0.721 -12.493 -32.208 1.00 95.00 112 LEU A N 1
ATOM 870 C CA . LEU A 1 112 ? -0.104 -13.353 -33.049 1.00 95.00 112 LEU A CA 1
ATOM 871 C C . LEU A 1 112 ? 0.077 -14.805 -32.593 1.00 95.00 112 LEU A C 1
ATOM 873 O O . LEU A 1 112 ? 1.175 -15.347 -32.700 1.00 95.00 112 LEU A O 1
ATOM 877 N N . VAL A 1 113 ? -0.990 -15.429 -32.102 1.00 92.50 113 VAL A N 1
ATOM 878 C CA . VAL A 1 113 ? -1.016 -16.846 -31.712 1.00 92.50 113 VAL A CA 1
ATOM 879 C C . VAL A 1 113 ? -2.134 -17.517 -32.495 1.00 92.50 113 VAL A C 1
ATOM 881 O O . VAL A 1 113 ? -3.278 -17.070 -32.442 1.00 92.50 113 VAL A O 1
ATOM 884 N N . ASP A 1 114 ? -1.800 -18.539 -33.284 1.00 93.06 114 ASP A N 1
ATOM 885 C CA . ASP A 1 114 ? -2.748 -19.277 -34.133 1.00 93.06 114 ASP A CA 1
ATOM 886 C C . ASP A 1 114 ? -3.629 -18.371 -35.019 1.00 93.06 114 ASP A C 1
ATOM 888 O O . ASP A 1 114 ? -4.838 -18.558 -35.157 1.00 93.06 114 ASP A O 1
ATOM 892 N N . GLY A 1 115 ? -3.024 -17.328 -35.599 1.00 92.25 115 GLY A N 1
ATOM 893 C CA . GLY A 1 115 ? -3.717 -16.364 -36.462 1.00 92.25 115 GLY A CA 1
ATOM 894 C C . GLY A 1 115 ? -4.625 -15.373 -35.723 1.00 92.25 115 GLY A C 1
ATOM 895 O O . GLY A 1 115 ? -5.290 -14.563 -36.369 1.00 92.25 115 GLY A O 1
ATOM 896 N N . ARG A 1 116 ? -4.647 -15.391 -34.385 1.00 94.31 116 ARG A N 1
ATOM 897 C CA . ARG A 1 116 ? -5.392 -14.439 -33.552 1.00 94.31 116 ARG A CA 1
ATOM 898 C C . ARG A 1 116 ? -4.439 -13.490 -32.842 1.00 94.31 116 ARG A C 1
ATOM 900 O O . ARG A 1 116 ? -3.435 -13.910 -32.275 1.00 94.31 116 ARG A O 1
ATOM 907 N N . GLN A 1 117 ? -4.767 -12.202 -32.856 1.00 93.00 117 GLN A N 1
ATOM 908 C CA . GLN A 1 117 ? -4.073 -11.226 -32.023 1.00 93.00 117 GLN A CA 1
ATOM 909 C C . GLN A 1 117 ? -4.495 -11.410 -30.564 1.00 93.00 117 GLN A C 1
ATOM 911 O O . GLN A 1 117 ? -5.684 -11.373 -30.246 1.00 93.00 117 GLN A O 1
ATOM 916 N N . VAL A 1 118 ? -3.519 -11.608 -29.685 1.00 93.94 118 VAL A N 1
ATOM 917 C CA . VAL A 1 118 ? -3.708 -11.748 -28.240 1.00 93.94 118 VAL A CA 1
ATOM 918 C C . VAL A 1 118 ? -2.818 -10.751 -27.508 1.00 93.94 118 VAL A C 1
ATOM 920 O O . VAL A 1 118 ? -1.667 -10.533 -27.888 1.00 93.94 118 VAL A O 1
ATOM 923 N N . ARG A 1 119 ? -3.341 -10.133 -26.445 1.00 90.38 119 ARG A N 1
ATOM 924 C CA . ARG A 1 119 ? -2.548 -9.262 -25.569 1.00 90.38 119 ARG A CA 1
ATOM 925 C C . ARG A 1 119 ? -1.647 -10.127 -24.695 1.00 90.38 119 ARG A C 1
ATOM 927 O O . ARG A 1 119 ? -2.114 -11.062 -24.049 1.00 90.38 119 ARG A O 1
ATOM 934 N N . VAL A 1 120 ? -0.367 -9.794 -24.673 1.00 91.75 120 VAL A N 1
ATOM 935 C CA . VAL A 1 120 ? 0.670 -10.471 -23.899 1.00 91.75 120 VAL A CA 1
ATOM 936 C C . VAL A 1 120 ? 1.307 -9.458 -22.965 1.00 91.75 120 VAL A C 1
ATOM 938 O O . VAL A 1 120 ? 1.598 -8.333 -23.364 1.00 91.75 120 VAL A O 1
ATOM 941 N N . ILE A 1 121 ? 1.529 -9.865 -21.720 1.00 91.00 121 ILE A N 1
ATOM 942 C CA . ILE A 1 121 ? 2.213 -9.055 -20.716 1.00 91.00 121 ILE A CA 1
ATOM 943 C C . ILE A 1 121 ? 3.490 -9.790 -20.322 1.00 91.00 121 ILE A C 1
ATOM 945 O O . ILE A 1 121 ? 3.440 -10.899 -19.789 1.00 91.00 121 ILE A O 1
ATOM 949 N N . GLY A 1 122 ? 4.633 -9.184 -20.623 1.00 91.56 122 GLY A N 1
ATOM 950 C CA . GLY A 1 122 ? 5.949 -9.626 -20.187 1.00 91.56 122 GLY A CA 1
ATOM 951 C C . GLY A 1 122 ? 6.352 -8.945 -18.883 1.00 91.56 122 GLY A C 1
ATOM 952 O O . GLY A 1 122 ? 6.022 -7.784 -18.648 1.00 91.56 122 GLY A O 1
ATOM 953 N N . THR A 1 123 ? 7.084 -9.660 -18.035 1.00 93.81 123 THR A N 1
ATOM 954 C CA . THR A 1 123 ? 7.673 -9.114 -16.809 1.00 93.81 123 THR A CA 1
ATOM 955 C C . THR A 1 123 ? 8.952 -9.868 -16.457 1.00 93.81 123 THR A C 1
ATOM 957 O O . THR A 1 123 ? 9.262 -10.905 -17.050 1.00 93.81 123 THR A O 1
ATOM 960 N N . TYR A 1 124 ? 9.710 -9.353 -15.494 1.00 94.94 124 TYR A N 1
ATOM 961 C CA . TYR A 1 124 ? 10.820 -10.091 -14.907 1.00 94.94 124 TYR A CA 1
ATOM 962 C C . TYR A 1 124 ? 10.320 -11.120 -13.898 1.00 94.94 124 TYR A C 1
ATOM 964 O O . TYR A 1 124 ? 9.441 -10.831 -13.091 1.00 94.94 124 TYR A O 1
ATOM 972 N N . PHE A 1 125 ? 10.960 -12.286 -13.893 1.00 93.69 125 PHE A N 1
ATOM 973 C CA . PHE A 1 125 ? 10.805 -13.309 -12.862 1.00 93.69 125 PHE A CA 1
ATOM 974 C C . PHE A 1 125 ? 12.175 -13.573 -12.246 1.00 93.69 125 PHE A C 1
ATOM 976 O O . PHE A 1 125 ? 13.068 -14.003 -12.973 1.00 93.69 125 PHE A O 1
ATOM 983 N N . ASP A 1 126 ? 12.329 -13.284 -10.950 1.00 92.88 126 ASP A N 1
ATOM 984 C CA . ASP A 1 126 ? 13.570 -13.464 -10.167 1.00 92.88 126 ASP A CA 1
ATOM 985 C C . ASP A 1 126 ? 14.858 -13.144 -10.957 1.00 92.88 126 ASP A C 1
ATOM 987 O O . ASP A 1 126 ? 15.778 -13.954 -11.096 1.00 92.88 126 ASP A O 1
ATOM 991 N N . LYS A 1 127 ? 14.891 -11.956 -11.568 1.00 92.31 127 LYS A N 1
ATOM 992 C CA . LYS A 1 127 ? 15.995 -11.501 -12.414 1.00 92.31 127 LYS A CA 1
ATOM 993 C C . LYS A 1 127 ? 17.036 -10.801 -11.553 1.00 92.31 127 LYS A C 1
ATOM 995 O O . LYS A 1 127 ? 16.733 -9.820 -10.879 1.00 92.31 127 LYS A O 1
ATOM 1000 N N . ARG A 1 128 ? 18.286 -11.253 -11.632 1.00 92.38 128 ARG A N 1
ATOM 1001 C CA . ARG A 1 128 ? 19.426 -10.561 -11.021 1.00 92.38 128 ARG A CA 1
ATOM 1002 C C . ARG A 1 128 ? 19.941 -9.468 -11.952 1.00 92.38 128 ARG A C 1
ATOM 1004 O O . ARG A 1 128 ? 20.193 -9.718 -13.130 1.00 92.38 128 ARG A O 1
ATOM 1011 N N . ILE A 1 129 ? 20.102 -8.267 -11.418 1.00 92.00 129 ILE A N 1
ATOM 1012 C CA . ILE A 1 129 ? 20.673 -7.105 -12.101 1.00 92.00 129 ILE A CA 1
ATOM 1013 C C . ILE A 1 129 ? 21.816 -6.530 -11.267 1.00 92.00 129 ILE A C 1
ATOM 1015 O O . ILE A 1 129 ? 21.923 -6.810 -10.074 1.00 92.00 129 ILE A O 1
ATOM 1019 N N . ARG A 1 130 ? 22.656 -5.706 -11.893 1.00 91.19 130 ARG A N 1
ATOM 1020 C CA . ARG A 1 130 ? 23.774 -5.038 -11.230 1.00 91.19 130 ARG A CA 1
ATOM 1021 C C . ARG A 1 130 ? 23.679 -3.531 -11.412 1.00 91.19 130 ARG A C 1
ATOM 1023 O O . ARG A 1 130 ? 23.421 -3.064 -12.520 1.00 91.19 130 ARG A O 1
ATOM 1030 N N . PHE A 1 131 ? 23.929 -2.789 -10.340 1.00 90.00 131 PHE A N 1
ATOM 1031 C CA . PHE A 1 131 ? 24.053 -1.336 -10.358 1.00 90.00 131 PHE A CA 1
ATOM 1032 C C . PHE A 1 131 ? 25.336 -0.939 -9.618 1.00 90.00 131 PHE A C 1
ATOM 1034 O O . PHE A 1 131 ? 25.475 -1.160 -8.417 1.00 90.00 131 PHE A O 1
ATOM 1041 N N . GLY A 1 132 ? 26.324 -0.413 -10.350 1.00 88.19 132 GLY A N 1
ATOM 1042 C CA . GLY A 1 132 ? 27.658 -0.150 -9.803 1.00 88.19 132 GLY A CA 1
ATOM 1043 C C . GLY A 1 132 ? 28.336 -1.425 -9.277 1.00 88.19 132 GLY A C 1
ATOM 1044 O O . GLY A 1 132 ? 28.638 -2.357 -10.032 1.00 88.19 132 GLY A O 1
ATOM 1045 N N . THR A 1 133 ? 28.594 -1.463 -7.971 1.00 87.38 133 THR A N 1
ATOM 1046 C CA . THR A 1 133 ? 29.178 -2.614 -7.260 1.00 87.38 133 THR A CA 1
ATOM 1047 C C . THR A 1 133 ? 28.139 -3.524 -6.605 1.00 87.38 133 THR A C 1
ATOM 1049 O O . THR A 1 133 ? 28.521 -4.563 -6.073 1.00 87.38 133 THR A O 1
ATOM 1052 N N . GLU A 1 134 ? 26.857 -3.155 -6.629 1.00 86.12 134 GLU A N 1
ATOM 1053 C CA . GLU A 1 134 ? 25.784 -3.902 -5.974 1.00 86.12 134 GLU A CA 1
ATOM 1054 C C . GLU A 1 134 ? 25.057 -4.823 -6.954 1.00 86.12 134 GLU A C 1
ATOM 1056 O O . GLU A 1 134 ? 24.647 -4.405 -8.040 1.00 86.12 134 GLU A O 1
ATOM 1061 N N . ASP A 1 135 ? 24.846 -6.067 -6.529 1.00 90.38 135 ASP A N 1
ATOM 1062 C CA . ASP A 1 135 ? 23.944 -6.999 -7.195 1.00 90.38 135 ASP A CA 1
ATOM 1063 C C . ASP A 1 135 ? 22.586 -7.006 -6.484 1.00 90.38 135 ASP A C 1
ATOM 1065 O O . ASP A 1 135 ? 22.511 -6.990 -5.254 1.00 90.38 135 ASP A O 1
ATOM 1069 N N . PHE A 1 136 ? 21.508 -7.073 -7.258 1.00 90.38 136 PHE A N 1
ATOM 1070 C CA . PHE A 1 136 ? 20.141 -6.968 -6.760 1.00 90.38 136 PHE A CA 1
ATOM 1071 C C . PHE A 1 136 ? 19.210 -7.922 -7.510 1.00 90.38 136 PHE A C 1
ATOM 1073 O O . PHE A 1 136 ? 19.235 -7.976 -8.740 1.00 90.38 136 PHE A O 1
ATOM 1080 N N . ASN A 1 137 ? 18.368 -8.656 -6.781 1.00 92.56 137 ASN A N 1
ATOM 1081 C CA . ASN A 1 137 ? 17.327 -9.493 -7.374 1.00 92.56 137 ASN A CA 1
ATOM 1082 C C . ASN A 1 137 ? 16.018 -8.709 -7.472 1.00 92.56 137 ASN A C 1
ATOM 1084 O O . ASN A 1 137 ? 15.610 -8.042 -6.525 1.00 92.56 137 ASN A O 1
ATOM 1088 N N . THR A 1 138 ? 15.362 -8.805 -8.622 1.00 93.06 138 THR A N 1
ATOM 1089 C CA . THR A 1 138 ? 14.165 -8.040 -8.962 1.00 93.06 138 THR A CA 1
ATOM 1090 C C . THR A 1 138 ? 13.166 -8.907 -9.737 1.00 93.06 138 THR A C 1
ATOM 1092 O O . THR A 1 138 ? 13.492 -10.005 -10.190 1.00 93.06 138 THR A O 1
ATOM 1095 N N . GLY A 1 139 ? 11.946 -8.424 -9.935 1.00 92.44 139 GLY A N 1
ATOM 1096 C CA . GLY A 1 139 ? 10.886 -9.132 -10.648 1.00 92.44 139 GLY A CA 1
ATOM 1097 C C . GLY A 1 139 ? 9.861 -9.811 -9.743 1.00 92.44 139 GLY A C 1
ATOM 1098 O O . GLY A 1 139 ? 9.956 -9.815 -8.514 1.00 92.44 139 GLY A O 1
ATOM 1099 N N . VAL A 1 140 ? 8.838 -10.371 -10.383 1.00 92.31 140 VAL A N 1
ATOM 1100 C CA . VAL A 1 140 ? 7.711 -11.027 -9.724 1.00 92.31 140 VAL A CA 1
ATOM 1101 C C . VAL A 1 140 ? 8.159 -12.377 -9.167 1.00 92.31 140 VAL A C 1
ATOM 1103 O O . VAL A 1 140 ? 8.811 -13.170 -9.853 1.00 92.31 140 VAL A O 1
ATOM 1106 N N . ARG A 1 141 ? 7.793 -12.646 -7.912 1.00 81.81 141 ARG A N 1
ATOM 1107 C CA . ARG A 1 141 ? 8.004 -13.948 -7.278 1.00 81.81 141 ARG A CA 1
ATOM 1108 C C . ARG A 1 141 ? 6.975 -14.940 -7.832 1.00 81.81 141 ARG A C 1
ATOM 1110 O O . ARG A 1 141 ? 5.788 -14.625 -7.840 1.00 81.81 141 ARG A O 1
ATOM 1117 N N . ARG A 1 142 ? 7.444 -16.087 -8.331 1.00 60.38 142 ARG A N 1
ATOM 1118 C CA . ARG A 1 142 ? 6.583 -17.211 -8.735 1.00 60.38 142 ARG A CA 1
ATOM 1119 C C . ARG A 1 142 ? 5.936 -17.885 -7.534 1.00 60.38 142 ARG A C 1
ATOM 1121 O O . ARG A 1 142 ? 6.581 -17.898 -6.460 1.00 60.38 142 ARG A O 1
#